Protein AF-A0AAD8C3A0-F1 (afdb_monomer_lite)

Sequence (55 aa):
AFRLYDLDNDGYITREELLDIVDAIYRMVGESVTLPEEENTPEKRVNRIFQVMDK

Radius of gyration: 11.51 Å; chains: 1; bounding box: 28×20×29 Å

Secondary structure (DSSP, 8-state):
-GGGT-SS-SS---HHHHHHHHHHHHHHHTTSS---TTTSSHHHHHHHHHHHHT-

pLDDT: mean 73.35, std 9.19, range [51.53, 84.5]

Foldseek 3Di:
DQVVQPPPPPSDHDLVSQLVVLVVCCVVCDPVDPDPPCPVDSNSVSVVVVVVVVD

Organism: Biomphalaria pfeifferi (NCBI:txid112525)

InterPro domains:
  IPR002048 EF-hand domain [PF13499] (1-55)
  IPR002048 EF-hand domain [PS50222] (1-28)
  IPR002048 EF-hand domain [cd00051] (1-55)
  IPR011992 EF-hand domain pair [SSF47473] (1-55)
  IPR018247 EF-Hand 1, calcium-binding site [PS00018] (6-18)
  IPR028846 Recoverin family [PTHR23055] (1-55)

Structure (mmCIF, N/CA/C/O backbone):
data_AF-A0AAD8C3A0-F1
#
_entry.id   AF-A0AAD8C3A0-F1
#
loop_
_atom_site.group_PDB
_atom_site.id
_atom_site.type_symbol
_atom_site.label_atom_id
_atom_site.label_alt_id
_atom_site.label_comp_id
_atom_site.label_asym_id
_atom_site.label_entity_id
_atom_site.label_seq_id
_atom_site.pdbx_PDB_ins_code
_atom_site.Cartn_x
_atom_site.Cartn_y
_atom_site.Cartn_z
_atom_site.occupancy
_atom_site.B_iso_or_equiv
_atom_site.auth_seq_id
_atom_site.auth_comp_id
_atom_site.auth_asym_id
_atom_site.auth_atom_id
_atom_site.pdbx_PDB_model_num
ATOM 1 N N . ALA A 1 1 ? -10.266 10.800 -1.626 1.00 56.84 1 ALA A N 1
ATOM 2 C CA . ALA A 1 1 ? -9.100 9.927 -1.856 1.00 56.84 1 ALA A CA 1
ATOM 3 C C . ALA A 1 1 ? -9.166 8.670 -0.987 1.00 56.84 1 ALA A C 1
ATOM 5 O O . ALA A 1 1 ? -9.091 7.597 -1.552 1.00 56.84 1 ALA A O 1
ATOM 6 N N . PHE A 1 2 ? -9.402 8.788 0.329 1.00 60.66 2 PHE A N 1
ATOM 7 C CA . PHE A 1 2 ? -9.506 7.658 1.277 1.00 60.66 2 PHE A CA 1
ATOM 8 C C . PHE A 1 2 ? -10.444 6.512 0.841 1.00 60.66 2 PHE A C 1
ATOM 10 O O . PHE A 1 2 ? -10.026 5.366 0.812 1.00 60.66 2 PHE A O 1
ATOM 17 N N . ARG A 1 3 ? -11.656 6.836 0.367 1.00 62.91 3 ARG A N 1
ATOM 18 C CA . ARG A 1 3 ? -12.669 5.860 -0.096 1.00 62.91 3 ARG A CA 1
ATOM 19 C C . ARG A 1 3 ? -12.267 4.965 -1.278 1.00 62.91 3 ARG A C 1
ATOM 21 O O . ARG A 1 3 ? -13.030 4.086 -1.640 1.00 62.91 3 ARG A O 1
ATOM 28 N N . LEU 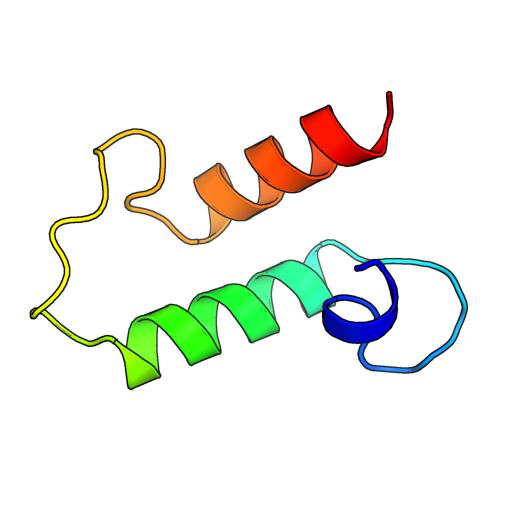A 1 4 ? -11.153 5.249 -1.955 1.00 68.31 4 LEU A N 1
ATOM 29 C CA . LEU A 1 4 ? -10.665 4.386 -3.037 1.00 68.31 4 LEU A CA 1
ATOM 30 C C . LEU A 1 4 ? -9.752 3.268 -2.506 1.00 68.31 4 LEU A C 1
ATOM 32 O O . LEU A 1 4 ? -9.513 2.311 -3.229 1.00 68.31 4 LEU A O 1
ATOM 36 N N . TYR A 1 5 ? -9.225 3.427 -1.288 1.00 71.31 5 TYR A N 1
ATOM 37 C CA . TYR A 1 5 ? -8.297 2.493 -0.646 1.00 71.31 5 TYR A CA 1
ATOM 38 C C . TYR A 1 5 ? -8.961 1.631 0.429 1.00 71.31 5 TYR A C 1
ATOM 40 O O . TYR A 1 5 ? -8.526 0.511 0.652 1.00 71.31 5 TYR A O 1
ATOM 48 N N . ASP A 1 6 ? -9.990 2.175 1.069 1.00 78.12 6 ASP A N 1
ATOM 49 C CA . ASP A 1 6 ? -10.849 1.493 2.034 1.00 78.12 6 ASP A CA 1
ATOM 50 C C . ASP A 1 6 ? -11.891 0.659 1.260 1.00 78.12 6 ASP A C 1
ATOM 52 O O . ASP A 1 6 ? -12.816 1.211 0.647 1.00 78.12 6 ASP A O 1
ATOM 56 N N . LEU A 1 7 ? -11.657 -0.655 1.178 1.00 80.12 7 LEU A N 1
ATOM 57 C CA . LEU A 1 7 ? -12.451 -1.587 0.371 1.00 80.12 7 LEU A CA 1
ATOM 58 C C . LEU A 1 7 ? -13.733 -1.980 1.100 1.00 80.12 7 LEU A C 1
ATOM 60 O O . LEU A 1 7 ? -14.790 -2.099 0.468 1.00 80.12 7 LEU A O 1
ATOM 64 N N . ASP A 1 8 ? -13.647 -2.175 2.413 1.00 82.56 8 ASP A N 1
ATOM 65 C CA . ASP A 1 8 ? -14.759 -2.623 3.249 1.00 82.56 8 ASP A CA 1
ATOM 66 C C . ASP A 1 8 ? -15.579 -1.473 3.867 1.00 82.56 8 ASP A C 1
ATOM 68 O O . ASP A 1 8 ? -16.697 -1.697 4.340 1.00 82.56 8 ASP A O 1
ATOM 72 N N . ASN A 1 9 ? -15.115 -0.231 3.710 1.00 80.31 9 ASN A N 1
ATOM 73 C CA . ASN A 1 9 ? -15.722 0.999 4.221 1.00 80.31 9 ASN A CA 1
ATOM 74 C C . ASN A 1 9 ? -15.817 1.031 5.754 1.00 80.31 9 ASN A C 1
ATOM 76 O O . ASN A 1 9 ? -16.765 1.614 6.300 1.00 80.31 9 ASN A O 1
ATOM 80 N N . ASP A 1 10 ? -14.853 0.429 6.453 1.00 84.50 10 ASP A N 1
ATOM 81 C CA . ASP A 1 10 ? -14.774 0.463 7.915 1.00 84.50 10 ASP A CA 1
ATOM 82 C C . ASP A 1 10 ? -14.158 1.771 8.463 1.00 84.50 10 ASP A C 1
ATOM 84 O O . ASP A 1 10 ? -14.246 2.058 9.664 1.00 84.50 10 ASP A O 1
ATOM 88 N N . GLY A 1 11 ? -13.623 2.620 7.576 1.00 80.31 11 GLY A N 1
ATOM 89 C CA . GLY A 1 11 ? -12.998 3.900 7.906 1.00 80.31 11 GLY A CA 1
ATOM 90 C C . GLY A 1 11 ? -11.506 3.807 8.234 1.00 80.31 11 GLY A C 1
ATOM 91 O O . GLY A 1 11 ? -10.878 4.838 8.501 1.00 80.31 11 GLY A O 1
ATOM 92 N N . TYR A 1 12 ? -10.935 2.609 8.185 1.00 80.75 12 TYR A N 1
ATOM 93 C CA . TYR A 1 12 ? -9.518 2.313 8.289 1.00 80.75 12 TYR A CA 1
ATOM 94 C C . TYR A 1 12 ? -9.026 1.742 6.955 1.00 80.75 12 TYR A C 1
ATOM 96 O O . TYR A 1 12 ? -9.788 1.330 6.098 1.00 80.75 12 TYR A O 1
ATOM 104 N N . ILE A 1 13 ? -7.718 1.820 6.722 1.00 80.25 13 ILE A N 1
ATOM 105 C CA . ILE A 1 13 ? -7.107 1.186 5.552 1.00 80.25 13 ILE A CA 1
ATOM 106 C C . ILE A 1 13 ? -6.052 0.246 6.087 1.00 80.25 13 ILE A C 1
ATOM 108 O O . ILE A 1 13 ? -5.072 0.669 6.711 1.00 80.25 13 ILE A O 1
ATOM 112 N N . THR A 1 14 ? -6.255 -1.039 5.855 1.00 83.38 14 THR A N 1
ATOM 113 C CA . THR A 1 14 ? -5.324 -2.076 6.274 1.00 83.38 14 THR A CA 1
ATOM 114 C C . THR A 1 14 ? -4.226 -2.283 5.233 1.00 83.38 14 THR A C 1
ATOM 116 O O . THR A 1 14 ? -4.342 -1.924 4.059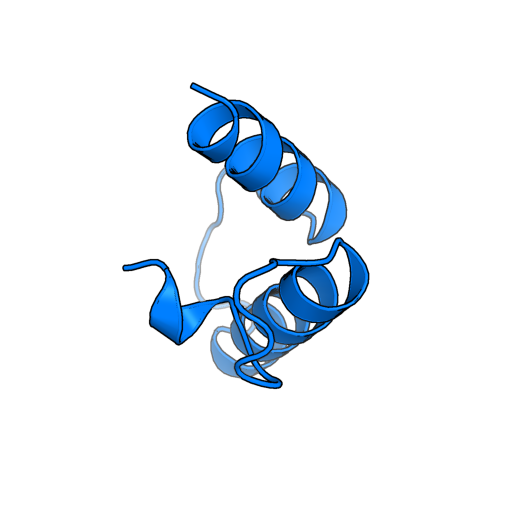 1.00 83.38 14 THR A O 1
ATOM 119 N N . ARG A 1 15 ? -3.106 -2.883 5.658 1.00 82.62 15 ARG A N 1
ATOM 120 C CA . ARG A 1 15 ? -2.035 -3.280 4.728 1.00 82.62 15 ARG A CA 1
ATOM 121 C C . ARG A 1 15 ? -2.518 -4.302 3.707 1.00 82.62 15 ARG A C 1
ATOM 123 O O . ARG A 1 15 ? -2.006 -4.283 2.596 1.00 82.62 15 ARG A O 1
ATOM 130 N N . GLU A 1 16 ? -3.455 -5.165 4.086 1.00 83.56 16 GLU A N 1
ATOM 131 C CA . GLU A 1 16 ? -4.005 -6.208 3.220 1.00 83.56 16 GLU A CA 1
ATOM 132 C C . GLU A 1 16 ? -4.856 -5.600 2.103 1.00 83.56 16 GLU A C 1
ATOM 134 O O . GLU A 1 16 ? -4.589 -5.879 0.938 1.00 83.56 16 GLU A O 1
ATOM 139 N N . GLU A 1 17 ? -5.767 -4.676 2.420 1.00 84.38 17 GLU A N 1
ATOM 140 C CA . GLU A 1 17 ? -6.573 -3.975 1.407 1.00 84.38 17 GLU A CA 1
ATOM 141 C C . GLU A 1 17 ? -5.710 -3.180 0.429 1.00 84.38 17 GLU A C 1
ATOM 143 O O . GLU A 1 17 ? -5.894 -3.230 -0.787 1.00 84.38 17 GLU A O 1
ATOM 148 N N . LEU A 1 18 ? -4.708 -2.474 0.955 1.00 82.12 18 LEU A N 1
ATOM 149 C CA . LEU A 1 18 ? -3.754 -1.742 0.134 1.00 82.12 18 LEU A CA 1
ATOM 150 C C . LEU A 1 18 ? -2.954 -2.679 -0.778 1.00 82.12 18 LEU A C 1
ATOM 152 O O . LEU A 1 18 ? -2.678 -2.325 -1.924 1.00 82.12 18 LEU A O 1
ATOM 156 N N . LEU A 1 19 ? -2.585 -3.864 -0.291 1.00 83.38 19 LEU A N 1
ATOM 157 C CA . LEU A 1 19 ? -1.855 -4.856 -1.073 1.00 83.38 19 LEU A CA 1
ATOM 158 C C . LEU A 1 19 ? -2.734 -5.462 -2.170 1.00 83.38 19 LEU A C 1
ATOM 160 O O . LEU A 1 19 ? -2.260 -5.572 -3.296 1.00 83.38 19 LEU A O 1
ATOM 164 N N . ASP A 1 20 ? -4.002 -5.757 -1.886 1.00 83.44 20 ASP A N 1
ATOM 165 C CA . ASP A 1 20 ? -4.970 -6.259 -2.868 1.00 83.44 20 ASP A CA 1
ATOM 166 C C . ASP A 1 20 ? -5.255 -5.236 -3.972 1.00 83.44 20 ASP A C 1
ATOM 168 O O . ASP A 1 20 ? -5.241 -5.575 -5.158 1.00 83.44 20 ASP A O 1
ATOM 172 N N . ILE A 1 21 ? -5.447 -3.962 -3.616 1.00 80.00 21 ILE A N 1
ATOM 173 C CA . ILE A 1 21 ? -5.641 -2.889 -4.602 1.00 80.00 21 ILE A CA 1
ATOM 174 C C . ILE A 1 21 ? -4.388 -2.724 -5.456 1.00 80.00 21 ILE A C 1
ATOM 176 O O . ILE A 1 21 ? -4.476 -2.615 -6.680 1.00 80.00 21 ILE A O 1
ATOM 180 N N . VAL A 1 22 ? -3.211 -2.689 -4.829 1.00 78.44 22 VAL A N 1
ATOM 181 C CA . VAL A 1 22 ? -1.955 -2.510 -5.557 1.00 78.44 22 VAL A CA 1
ATOM 182 C C . VAL A 1 22 ? -1.674 -3.723 -6.445 1.00 78.44 22 VAL A C 1
ATOM 184 O O . VAL A 1 22 ? -1.308 -3.516 -7.599 1.00 78.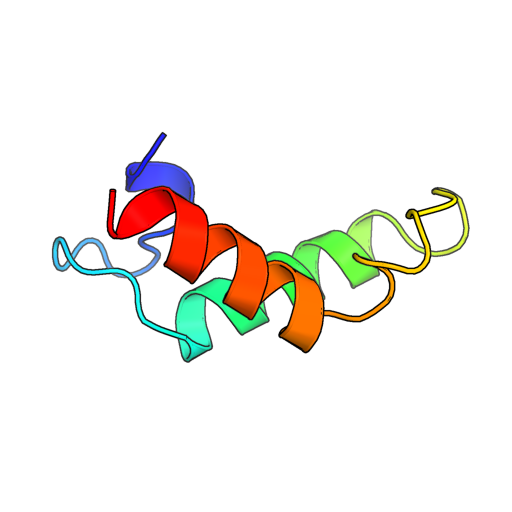44 22 VAL A O 1
ATOM 187 N N . ASP A 1 23 ? -1.907 -4.956 -5.988 1.00 80.94 23 ASP A N 1
ATOM 188 C CA . ASP A 1 23 ? -1.768 -6.167 -6.810 1.00 80.94 23 ASP A CA 1
ATOM 189 C C . ASP A 1 23 ? -2.760 -6.161 -7.983 1.00 80.94 23 ASP A C 1
ATOM 191 O O . ASP A 1 23 ? -2.382 -6.432 -9.124 1.00 80.94 23 ASP A O 1
ATOM 195 N N . ALA A 1 24 ? -4.012 -5.756 -7.752 1.00 81.75 24 ALA A N 1
ATOM 196 C CA . ALA A 1 24 ? -5.012 -5.610 -8.807 1.00 81.75 24 ALA A CA 1
ATOM 197 C C . ALA A 1 24 ? -4.599 -4.565 -9.856 1.00 81.75 24 ALA A C 1
ATOM 199 O O . ALA A 1 24 ? -4.702 -4.826 -11.056 1.00 81.75 24 ALA A O 1
ATOM 200 N N . ILE A 1 25 ? -4.065 -3.414 -9.431 1.00 76.50 25 ILE A N 1
ATOM 201 C CA . ILE A 1 25 ? -3.520 -2.393 -10.337 1.00 76.50 25 ILE A CA 1
ATOM 202 C C . ILE A 1 25 ? -2.329 -2.961 -11.107 1.00 76.50 25 ILE A C 1
ATOM 204 O O . ILE A 1 25 ? -2.275 -2.810 -12.321 1.00 76.50 25 ILE A O 1
ATOM 208 N N . TYR A 1 26 ? -1.40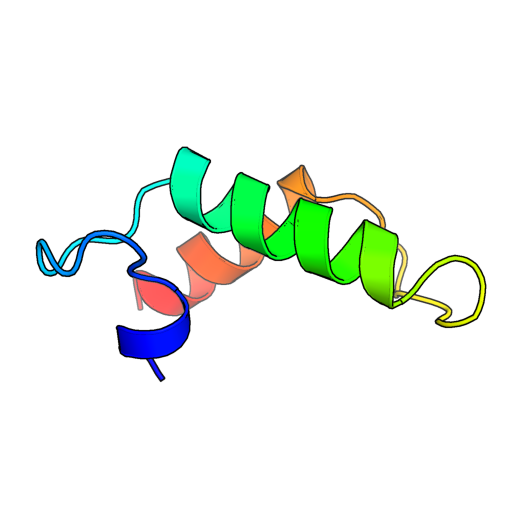1 -3.650 -10.446 1.00 74.88 26 TYR A N 1
ATOM 209 C CA . TYR A 1 26 ? -0.251 -4.280 -11.097 1.00 74.88 26 TYR A CA 1
ATOM 210 C C . TYR A 1 26 ? -0.667 -5.292 -12.171 1.00 74.88 26 TYR A C 1
ATOM 212 O O . TYR A 1 26 ? -0.105 -5.297 -13.267 1.00 74.88 26 TYR A O 1
ATOM 220 N N . ARG A 1 27 ? -1.698 -6.099 -11.899 1.00 75.06 27 ARG A N 1
ATOM 221 C CA . ARG A 1 27 ? -2.277 -7.045 -12.863 1.00 75.06 27 ARG A CA 1
ATOM 222 C C . ARG A 1 27 ? -3.014 -6.354 -14.008 1.00 75.06 27 ARG A C 1
ATOM 224 O O . ARG A 1 27 ? -2.921 -6.816 -15.140 1.00 75.06 27 ARG A O 1
ATOM 231 N N . MET A 1 28 ? -3.735 -5.264 -13.737 1.00 71.38 28 MET A N 1
ATOM 232 C CA . MET A 1 28 ? -4.462 -4.497 -14.760 1.00 71.38 28 MET A CA 1
ATOM 233 C C . MET A 1 28 ? -3.535 -3.669 -15.652 1.00 71.38 28 MET A C 1
ATOM 235 O O . MET A 1 28 ? -3.826 -3.465 -16.827 1.00 71.38 28 MET A O 1
ATOM 239 N N . VAL A 1 29 ? -2.441 -3.170 -15.085 1.00 68.75 29 VAL A N 1
ATOM 240 C CA . VAL A 1 29 ? -1.494 -2.263 -15.739 1.00 68.75 29 VAL A CA 1
ATOM 241 C C . VAL A 1 29 ? -0.362 -3.026 -16.448 1.00 68.75 29 VAL A C 1
ATOM 243 O O . VAL A 1 29 ? 0.302 -2.443 -17.301 1.00 68.75 29 VAL A O 1
ATOM 246 N N . GLY A 1 30 ? -0.183 -4.315 -16.121 1.00 62.56 30 GLY A N 1
ATOM 247 C CA . GLY A 1 30 ? 0.703 -5.330 -16.715 1.00 62.56 30 GLY A CA 1
ATOM 248 C C . GLY A 1 30 ? 1.732 -4.867 -17.751 1.00 62.56 30 GLY A C 1
ATOM 249 O O . GLY A 1 30 ? 1.348 -4.397 -18.814 1.00 62.56 30 GLY A O 1
ATOM 250 N N . GLU A 1 31 ? 3.028 -5.060 -17.451 1.00 56.59 31 GLU A N 1
ATOM 251 C CA . GLU A 1 31 ? 4.247 -4.852 -18.282 1.00 56.59 31 GLU A CA 1
ATOM 252 C C . GLU A 1 31 ? 4.422 -3.498 -19.009 1.00 56.59 31 GLU A C 1
ATOM 254 O O . GLU A 1 31 ? 5.530 -3.147 -19.407 1.00 56.59 31 GLU A O 1
ATOM 259 N N . SER A 1 32 ? 3.365 -2.707 -19.156 1.00 55.44 32 SER A N 1
ATOM 260 C CA . SER A 1 32 ? 3.289 -1.525 -20.014 1.00 55.44 32 SER A CA 1
ATOM 261 C C . SER A 1 32 ? 3.548 -0.217 -19.272 1.00 55.44 32 SER A C 1
ATOM 263 O O . SER A 1 32 ? 3.675 0.837 -19.895 1.00 55.44 32 SER A O 1
ATOM 265 N N . VAL A 1 33 ? 3.685 -0.278 -17.945 1.00 58.66 33 VAL A N 1
ATOM 266 C CA . VAL A 1 33 ? 4.043 0.874 -17.119 1.00 58.66 33 VAL A CA 1
ATOM 267 C C . VAL A 1 33 ? 5.378 0.606 -16.455 1.00 58.66 33 VAL A C 1
ATOM 269 O O . VAL A 1 33 ? 5.501 -0.225 -15.558 1.00 58.66 33 VAL A O 1
ATOM 272 N N . THR A 1 34 ? 6.384 1.352 -16.902 1.00 58.16 34 THR A N 1
ATOM 273 C CA . THR A 1 34 ? 7.640 1.535 -16.179 1.00 58.16 34 THR A CA 1
ATOM 274 C C . THR A 1 34 ? 7.326 2.242 -14.872 1.00 58.16 34 THR A C 1
ATOM 276 O O . THR A 1 34 ? 7.224 3.469 -14.817 1.00 58.16 34 THR A O 1
ATOM 279 N N . LEU A 1 35 ? 7.107 1.450 -13.832 1.00 62.56 35 LEU A N 1
ATOM 280 C CA . LEU A 1 35 ? 7.047 1.952 -12.475 1.00 62.56 35 LEU A CA 1
ATOM 281 C C . LEU A 1 35 ? 8.489 2.293 -12.038 1.00 62.56 35 LEU A C 1
ATOM 283 O O . LEU A 1 35 ? 9.455 1.676 -12.502 1.00 62.56 35 LEU A O 1
ATOM 287 N N . PRO A 1 36 ? 8.680 3.345 -11.231 1.00 63.94 36 PRO A N 1
ATOM 288 C CA . PRO A 1 36 ? 9.988 3.648 -10.664 1.00 63.94 36 PRO A CA 1
ATOM 289 C C . PRO A 1 36 ? 10.424 2.525 -9.705 1.00 63.94 36 PRO A C 1
ATOM 291 O O . PRO A 1 36 ? 9.593 1.941 -9.014 1.00 63.94 36 PRO A O 1
ATOM 294 N N . GLU A 1 37 ? 11.728 2.233 -9.604 1.00 64.19 37 GLU A N 1
ATOM 295 C CA . GLU A 1 37 ? 12.282 1.148 -8.754 1.00 64.19 37 GLU A CA 1
ATOM 296 C C . GLU A 1 37 ? 11.876 1.206 -7.274 1.00 64.19 37 GLU A C 1
ATOM 298 O O . GLU A 1 37 ? 11.846 0.185 -6.573 1.00 64.19 37 GLU A O 1
ATOM 303 N N . GLU A 1 38 ? 11.522 2.397 -6.802 1.00 61.53 38 GLU A N 1
ATOM 304 C CA . GLU A 1 38 ? 11.004 2.639 -5.458 1.00 61.53 38 GLU A CA 1
ATOM 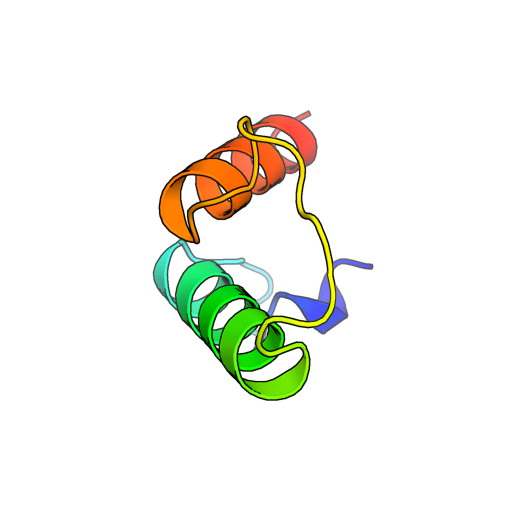305 C C . GLU A 1 38 ? 9.553 2.171 -5.270 1.00 61.53 38 GLU A C 1
ATOM 307 O O . GLU A 1 38 ? 9.150 1.899 -4.144 1.00 61.53 38 GLU A O 1
ATOM 312 N N . GLU A 1 39 ? 8.785 2.008 -6.347 1.00 65.88 39 GLU A N 1
ATOM 313 C CA . GLU A 1 39 ? 7.394 1.539 -6.339 1.00 65.88 39 GLU A CA 1
ATOM 314 C C . GLU A 1 39 ? 7.201 0.210 -7.076 1.00 65.88 39 GLU A C 1
ATOM 316 O O . GLU A 1 39 ? 6.071 -0.270 -7.113 1.00 65.88 39 GLU A O 1
ATOM 321 N N . ASN A 1 40 ? 8.277 -0.388 -7.611 1.00 69.31 40 ASN A N 1
ATOM 322 C CA . ASN A 1 40 ? 8.292 -1.608 -8.439 1.00 69.31 40 ASN A CA 1
ATOM 323 C C . ASN A 1 40 ? 7.818 -2.892 -7.748 1.00 69.31 40 ASN A C 1
ATOM 325 O O . ASN A 1 40 ? 7.691 -3.927 -8.402 1.00 69.31 40 ASN A O 1
ATOM 329 N N . THR A 1 41 ? 7.563 -2.849 -6.442 1.00 76.31 41 THR A N 1
ATOM 330 C CA . THR A 1 41 ? 6.892 -3.946 -5.747 1.00 76.31 41 THR A CA 1
ATOM 331 C C . THR A 1 41 ? 5.654 -3.436 -5.022 1.00 76.31 41 THR A C 1
ATOM 333 O O . THR A 1 41 ? 5.669 -2.312 -4.498 1.00 76.31 41 THR A O 1
ATOM 336 N N . PRO A 1 42 ? 4.594 -4.262 -4.934 1.00 73.12 42 PRO A N 1
ATOM 337 C CA . PRO A 1 42 ? 3.389 -3.908 -4.198 1.00 73.12 42 PRO A CA 1
ATOM 338 C C . PRO A 1 42 ? 3.705 -3.469 -2.767 1.00 73.12 42 PRO A C 1
ATOM 340 O O . PRO A 1 42 ? 3.276 -2.411 -2.323 1.00 73.12 42 PRO A O 1
ATOM 343 N N . GLU A 1 43 ? 4.573 -4.210 -2.080 1.00 79.38 43 GLU A N 1
ATOM 344 C CA . GLU A 1 43 ? 4.947 -3.969 -0.684 1.00 79.38 43 GLU A CA 1
ATOM 345 C C . GLU A 1 43 ? 5.627 -2.613 -0.451 1.00 79.38 43 GLU A C 1
ATOM 347 O O . GLU A 1 43 ? 5.355 -1.937 0.548 1.00 79.38 43 GLU A O 1
ATOM 352 N N . LYS A 1 44 ? 6.520 -2.185 -1.355 1.00 80.69 44 LYS A N 1
ATOM 353 C CA . LYS A 1 44 ? 7.172 -0.870 -1.243 1.00 80.69 44 LYS A CA 1
ATOM 354 C C . LYS A 1 44 ? 6.159 0.252 -1.426 1.00 80.69 44 LYS A C 1
ATOM 356 O O . LYS A 1 44 ? 6.177 1.229 -0.675 1.00 80.69 44 LYS A O 1
ATOM 361 N N . ARG A 1 45 ? 5.242 0.081 -2.379 1.00 79.38 45 ARG A N 1
ATOM 362 C CA . ARG A 1 45 ? 4.184 1.048 -2.666 1.00 79.38 45 ARG A CA 1
ATOM 363 C C . ARG A 1 45 ? 3.206 1.176 -1.502 1.00 79.38 45 ARG A C 1
ATOM 365 O O . ARG A 1 45 ? 2.911 2.291 -1.082 1.00 79.38 45 ARG A O 1
ATOM 372 N N . VAL A 1 46 ? 2.803 0.052 -0.908 1.00 80.44 46 VAL A N 1
ATOM 373 C CA . VAL A 1 46 ? 1.976 0.026 0.308 1.00 80.44 46 VAL A CA 1
ATOM 374 C C . VAL A 1 46 ? 2.675 0.750 1.460 1.00 80.44 46 VAL A C 1
ATOM 376 O O . VAL A 1 46 ? 2.073 1.618 2.087 1.00 80.44 46 VAL A O 1
ATOM 379 N N . ASN A 1 47 ? 3.962 0.477 1.710 1.00 81.75 47 ASN A N 1
ATOM 380 C CA . ASN A 1 47 ? 4.714 1.178 2.759 1.00 81.75 47 ASN A CA 1
ATOM 381 C C . ASN A 1 47 ? 4.802 2.692 2.517 1.00 81.75 47 ASN A C 1
ATOM 383 O O . ASN A 1 47 ? 4.690 3.469 3.464 1.00 81.75 47 ASN A O 1
ATOM 387 N N . ARG A 1 48 ? 4.980 3.121 1.262 1.00 80.75 48 ARG A N 1
ATOM 388 C CA . ARG A 1 48 ? 5.015 4.541 0.895 1.00 80.75 48 ARG A CA 1
ATOM 389 C C . ARG A 1 48 ? 3.670 5.217 1.152 1.00 80.75 48 ARG A C 1
ATOM 391 O O . ARG A 1 48 ? 3.646 6.296 1.734 1.00 80.75 48 ARG A O 1
ATOM 398 N N . ILE A 1 49 ? 2.570 4.582 0.748 1.00 77.50 49 ILE A N 1
ATOM 399 C CA . ILE A 1 49 ? 1.216 5.109 0.957 1.00 77.50 49 ILE A CA 1
ATOM 400 C C . ILE A 1 49 ? 0.924 5.234 2.455 1.00 77.50 49 ILE A C 1
ATOM 402 O O . ILE A 1 49 ? 0.479 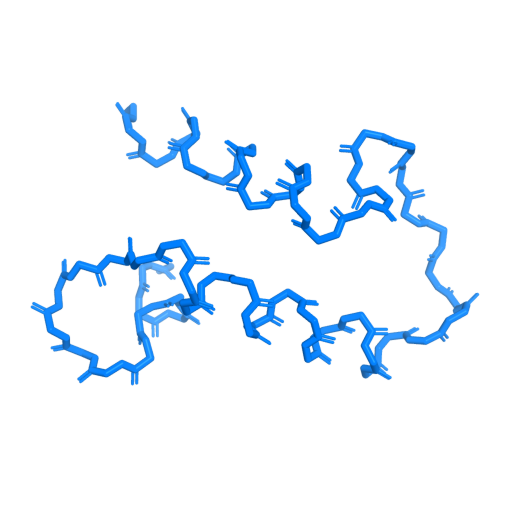6.293 2.887 1.00 77.50 49 ILE A O 1
ATOM 406 N N . PHE A 1 50 ? 1.280 4.221 3.251 1.00 76.38 50 PHE A N 1
ATOM 407 C CA . PHE A 1 50 ? 1.172 4.278 4.711 1.00 76.38 50 PHE A CA 1
ATOM 408 C C . PHE A 1 50 ? 1.956 5.453 5.309 1.00 76.38 50 PHE A C 1
ATOM 410 O O . PHE A 1 50 ? 1.407 6.213 6.095 1.00 76.38 50 PHE A O 1
ATOM 417 N N . GLN A 1 51 ? 3.212 5.662 4.899 1.00 78.19 51 GLN A N 1
ATOM 418 C CA . GLN A 1 51 ? 4.026 6.784 5.391 1.00 78.19 51 GLN A CA 1
ATOM 419 C C . GLN A 1 51 ? 3.469 8.168 5.029 1.00 78.19 51 GLN A C 1
ATOM 421 O O . GLN A 1 51 ? 3.730 9.133 5.745 1.00 78.19 51 GLN A O 1
ATOM 426 N N . VAL A 1 52 ? 2.768 8.289 3.899 1.00 73.12 52 VAL A N 1
ATOM 427 C CA . VAL A 1 52 ? 2.163 9.555 3.460 1.00 73.12 52 VAL A CA 1
ATOM 428 C C . VAL A 1 52 ? 0.790 9.770 4.103 1.00 73.12 52 VAL A C 1
ATOM 430 O O . VAL A 1 52 ? 0.426 10.916 4.335 1.00 73.12 52 VAL A O 1
ATOM 433 N N . MET A 1 53 ? 0.041 8.700 4.396 1.00 67.31 53 MET A N 1
ATOM 434 C CA . MET A 1 53 ? -1.260 8.775 5.072 1.00 67.31 53 MET A CA 1
ATOM 435 C C . MET A 1 53 ? -1.164 9.034 6.579 1.00 67.31 53 MET A C 1
ATOM 437 O O . MET A 1 53 ? -2.066 9.659 7.123 1.00 67.31 53 MET A O 1
ATOM 441 N N . ASP A 1 54 ? -0.094 8.596 7.247 1.00 62.12 54 ASP A N 1
ATOM 442 C CA . ASP A 1 54 ? 0.141 8.832 8.686 1.00 62.12 54 ASP A CA 1
ATOM 443 C C . ASP A 1 54 ? 0.577 10.288 8.999 1.00 62.12 54 ASP A C 1
ATOM 445 O O . ASP A 1 54 ? 1.070 10.579 10.089 1.00 62.12 54 ASP A O 1
ATOM 449 N N . LYS A 1 55 ? 0.460 11.214 8.035 1.00 51.53 55 LYS A N 1
ATOM 450 C CA . LYS A 1 55 ? 0.995 12.579 8.113 1.00 51.53 55 LYS A CA 1
ATOM 451 C C . LYS A 1 55 ? -0.041 13.670 7.872 1.00 51.53 55 LYS A C 1
ATOM 453 O O . LYS A 1 55 ? -0.921 13.482 7.006 1.00 51.53 55 LYS A O 1
#